Protein AF-A0A645G8Y7-F1 (afdb_monomer_lite)

InterPro domains:
  IPR004881 Ribosome biogenesis GTPase RsgA [PTHR32120] (3-166)
  IPR004881 Ribosome biogenesis GTPase RsgA [TIGR00157] (3-147)
  IPR004881 Ribosome biogenesis GTPase RsgA [cd01854] (2-149)
  IPR010914 RsgA GTPase domain [PF03193] (2-91)
  IPR010914 RsgA GTPase domain [PS50936] (1-87)
  IPR027417 P-loop containing nucleoside triphosphate hydrolase [G3DSA:3.40.50.300] (1-91)
  IPR027417 P-loop containing nucleoside triphosphate hydrolase [SSF52540] (17-152)

Foldseek 3Di:
DDDQDADLVDLVSLVVVQVVFFAPAEEEDAAAAPPCQQVSVCSNLVHNPFDDDDADPPPSGHDWRDPDWDWDDRVNTHIYTYDGGDHDDQCLPLDLCVLCVVLVNNVQQVQAPDVPDLLPDDPRRSSVVCPVVVVHDPVSVVVSNVVVVSSVVNPQDPVNVVVVVVVVVVVVVVVVVVVVD

Structure (mmCIF, N/CA/C/O backbone):
data_AF-A0A645G8Y7-F1
#
_entry.id   AF-A0A645G8Y7-F1
#
loop_
_atom_site.group_PDB
_atom_site.id
_atom_site.type_symbol
_atom_site.label_atom_id
_atom_site.label_alt_id
_atom_site.label_comp_id
_atom_site.label_asym_id
_atom_site.label_entity_id
_atom_site.label_seq_id
_atom_site.pdbx_PDB_ins_code
_atom_site.Cartn_x
_atom_site.Cartn_y
_atom_site.Cartn_z
_atom_site.occupancy
_atom_site.B_iso_or_equiv
_atom_site.auth_seq_id
_atom_site.auth_comp_id
_atom_site.auth_asym_id
_atom_site.auth_atom_id
_atom_site.pdbx_PDB_model_num
ATOM 1 N N . MET A 1 1 ? -1.096 -11.767 -3.715 1.00 70.12 1 MET A N 1
ATOM 2 C CA . MET A 1 1 ? -0.523 -10.616 -4.451 1.00 70.12 1 MET A CA 1
ATOM 3 C C . MET A 1 1 ? 0.970 -10.855 -4.669 1.00 70.12 1 MET A C 1
ATOM 5 O O . MET A 1 1 ? 1.616 -11.266 -3.709 1.00 70.12 1 MET A O 1
ATOM 9 N N . PRO A 1 2 ? 1.523 -10.683 -5.884 1.00 80.94 2 PRO A N 1
ATOM 10 C CA . PRO A 1 2 ? 2.959 -10.849 -6.116 1.00 80.94 2 PRO A CA 1
ATOM 11 C C . PRO A 1 2 ? 3.757 -9.736 -5.421 1.00 80.94 2 PRO A C 1
ATOM 13 O O . PRO A 1 2 ? 3.370 -8.572 -5.473 1.00 80.94 2 PRO A O 1
ATOM 16 N N . ILE A 1 3 ? 4.874 -10.093 -4.782 1.00 87.50 3 ILE A N 1
ATOM 17 C CA . ILE A 1 3 ? 5.804 -9.144 -4.153 1.00 87.50 3 ILE A CA 1
ATOM 18 C C . ILE A 1 3 ? 7.121 -9.188 -4.926 1.00 87.50 3 ILE A C 1
ATOM 20 O O . ILE A 1 3 ? 7.760 -10.238 -5.005 1.00 87.50 3 ILE A O 1
ATOM 24 N N . ILE A 1 4 ? 7.537 -8.045 -5.473 1.00 88.06 4 ILE A N 1
ATOM 25 C CA . ILE A 1 4 ? 8.759 -7.919 -6.274 1.00 88.06 4 ILE A CA 1
ATOM 26 C C . ILE A 1 4 ? 9.728 -6.997 -5.541 1.00 88.06 4 ILE A C 1
ATOM 28 O O . ILE A 1 4 ? 9.436 -5.826 -5.308 1.00 88.06 4 ILE A O 1
ATOM 32 N N . LYS A 1 5 ? 10.902 -7.522 -5.187 1.00 91.44 5 LYS A N 1
ATOM 33 C CA . LYS A 1 5 ? 12.017 -6.706 -4.695 1.00 91.44 5 LYS A CA 1
ATOM 34 C C . LYS A 1 5 ? 12.738 -6.106 -5.899 1.00 91.44 5 LYS A C 1
ATOM 36 O O . LYS A 1 5 ? 13.147 -6.852 -6.786 1.00 91.44 5 LYS A O 1
ATOM 41 N N . THR A 1 6 ? 12.879 -4.784 -5.926 1.00 92.19 6 THR A N 1
ATOM 42 C CA . THR A 1 6 ? 13.465 -4.050 -7.054 1.00 92.19 6 THR A CA 1
ATOM 43 C C . THR A 1 6 ? 14.429 -2.965 -6.584 1.00 92.19 6 THR A C 1
ATOM 45 O O . THR A 1 6 ? 14.309 -2.464 -5.465 1.00 92.19 6 THR A O 1
ATOM 48 N N . SER A 1 7 ? 15.393 -2.620 -7.435 1.00 91.94 7 SER A N 1
ATOM 49 C CA . SER A 1 7 ? 16.338 -1.523 -7.241 1.00 91.94 7 SER A CA 1
ATOM 50 C C . SER A 1 7 ? 16.656 -0.888 -8.590 1.00 91.94 7 SER A C 1
ATOM 52 O O . SER A 1 7 ? 17.000 -1.592 -9.536 1.00 91.94 7 SER A O 1
ATOM 54 N N . ILE A 1 8 ? 16.636 0.446 -8.668 1.00 91.19 8 ILE A N 1
ATOM 55 C CA . ILE A 1 8 ? 17.050 1.177 -9.881 1.00 91.19 8 ILE A CA 1
ATOM 56 C C . ILE A 1 8 ? 18.528 0.956 -10.241 1.00 91.19 8 ILE A C 1
ATOM 58 O O . ILE A 1 8 ? 18.940 1.259 -11.354 1.00 91.19 8 ILE A O 1
ATOM 62 N N . TYR A 1 9 ? 19.320 0.415 -9.310 1.00 91.00 9 TYR A N 1
ATOM 63 C CA . TYR A 1 9 ? 20.729 0.076 -9.513 1.00 91.00 9 TYR A CA 1
ATOM 64 C C . TYR A 1 9 ? 20.946 -1.373 -9.985 1.00 91.00 9 TYR A C 1
ATOM 66 O O . TYR A 1 9 ? 22.077 -1.749 -10.277 1.00 91.00 9 TYR A O 1
ATOM 74 N N . ASP A 1 10 ? 19.891 -2.195 -10.048 1.00 92.38 10 ASP A N 1
ATOM 75 C CA . ASP A 1 10 ? 19.946 -3.576 -10.538 1.00 92.38 10 ASP A CA 1
ATOM 76 C C . ASP A 1 10 ? 19.053 -3.734 -11.775 1.00 92.38 10 ASP A C 1
ATOM 78 O O . ASP A 1 10 ? 17.836 -3.917 -11.666 1.00 92.38 10 ASP A O 1
ATOM 82 N N . SER A 1 11 ? 19.671 -3.710 -12.959 1.00 89.44 11 SER A N 1
ATOM 83 C CA . SER A 1 11 ? 18.981 -3.813 -14.251 1.00 89.44 11 SER A CA 1
ATOM 84 C C . SER A 1 11 ? 18.135 -5.080 -14.382 1.00 89.44 11 SER A C 1
ATOM 86 O O . SER A 1 11 ? 17.031 -5.023 -14.920 1.00 89.44 11 SER A O 1
ATOM 88 N N . ARG A 1 12 ? 18.576 -6.208 -13.809 1.00 92.12 12 ARG A N 1
ATOM 89 C CA . ARG A 1 12 ? 17.817 -7.469 -13.850 1.00 92.12 12 ARG A CA 1
ATOM 90 C C . ARG A 1 12 ? 16.516 -7.367 -13.064 1.00 92.12 12 ARG A C 1
ATOM 92 O O . ARG A 1 12 ? 15.526 -8.011 -13.409 1.00 92.12 12 ARG A O 1
ATOM 99 N N . SER A 1 13 ? 16.507 -6.588 -11.983 1.00 93.25 13 SER A N 1
ATOM 100 C CA . SER A 1 13 ? 15.294 -6.350 -11.198 1.00 93.25 13 SER A CA 1
ATOM 101 C C . SER A 1 13 ? 14.297 -5.449 -11.934 1.00 93.25 13 SER A C 1
ATOM 103 O O . SER A 1 13 ? 13.089 -5.677 -11.851 1.00 93.25 13 SER A O 1
ATOM 105 N N . ILE A 1 14 ? 14.798 -4.493 -12.723 1.00 91.81 14 ILE A N 1
ATOM 106 C CA . ILE A 1 14 ? 13.983 -3.614 -13.569 1.00 91.81 14 ILE A CA 1
ATOM 107 C C . ILE A 1 14 ? 13.385 -4.382 -14.746 1.00 91.81 14 ILE A C 1
ATOM 109 O O . ILE A 1 14 ? 12.194 -4.243 -15.006 1.00 91.81 14 ILE A O 1
ATOM 113 N N . GLU A 1 15 ? 14.148 -5.258 -15.400 1.00 89.56 15 GLU A N 1
ATOM 114 C CA . GLU A 1 15 ? 13.626 -6.140 -16.454 1.00 89.56 15 GLU A CA 1
ATOM 115 C C . GLU A 1 15 ? 12.502 -7.045 -15.936 1.00 89.56 15 GLU A C 1
ATOM 117 O O . GLU A 1 15 ? 11.452 -7.166 -16.570 1.00 89.56 15 GLU A O 1
ATOM 122 N N . LYS A 1 16 ? 12.678 -7.627 -14.740 1.00 90.38 16 LYS A N 1
ATOM 123 C CA . LYS A 1 16 ? 11.621 -8.406 -14.080 1.00 90.38 16 LYS A CA 1
ATOM 124 C C . LYS A 1 16 ? 10.372 -7.572 -13.836 1.00 90.38 16 LYS A C 1
ATOM 126 O O . LYS A 1 16 ? 9.277 -8.059 -14.082 1.00 90.38 16 LYS A O 1
ATOM 131 N N . LEU A 1 17 ? 10.523 -6.333 -13.366 1.00 89.62 17 LEU A N 1
ATOM 132 C CA . LEU A 1 17 ? 9.392 -5.430 -13.166 1.00 89.62 17 LEU A CA 1
ATOM 133 C C . LEU A 1 17 ? 8.717 -5.065 -14.499 1.00 89.62 17 LEU A C 1
ATOM 135 O O . LEU A 1 17 ? 7.492 -5.070 -14.574 1.00 89.62 17 LEU A O 1
ATOM 139 N N . LYS A 1 18 ? 9.495 -4.817 -15.560 1.00 87.75 18 LYS A N 1
ATOM 140 C CA . LYS A 1 18 ? 8.991 -4.498 -16.904 1.00 87.75 18 LYS A CA 1
ATOM 141 C C . LYS A 1 18 ? 8.151 -5.635 -17.491 1.00 87.75 18 LYS A C 1
ATOM 143 O O . LYS A 1 18 ? 7.145 -5.367 -18.132 1.00 87.75 18 LYS A O 1
ATOM 148 N N . ALA A 1 19 ? 8.479 -6.894 -17.194 1.00 88.31 19 ALA A N 1
ATOM 149 C CA . ALA A 1 19 ? 7.681 -8.051 -17.617 1.00 88.31 19 ALA A CA 1
ATOM 150 C C . ALA A 1 19 ? 6.245 -8.078 -17.042 1.00 88.31 19 ALA A C 1
ATOM 152 O O . ALA A 1 19 ? 5.390 -8.805 -17.554 1.00 88.31 19 ALA A O 1
ATOM 153 N N . HIS A 1 20 ? 5.970 -7.295 -15.991 1.00 87.38 20 HIS A N 1
ATOM 154 C CA . HIS A 1 20 ? 4.628 -7.110 -15.429 1.00 87.38 20 HIS A CA 1
ATOM 155 C C . HIS A 1 20 ? 3.855 -5.934 -16.038 1.00 87.38 20 HIS A C 1
ATOM 157 O O . HIS A 1 20 ? 2.695 -5.758 -15.689 1.00 87.38 20 HIS A O 1
ATOM 163 N N . ALA A 1 21 ? 4.480 -5.136 -16.905 1.00 86.69 21 ALA A N 1
ATOM 164 C CA . ALA A 1 21 ? 3.864 -4.010 -17.594 1.00 86.69 21 ALA A CA 1
ATOM 165 C C . ALA A 1 21 ? 3.723 -4.367 -19.082 1.00 86.69 21 ALA A C 1
ATOM 167 O O . ALA A 1 21 ? 4.580 -4.033 -19.904 1.00 86.69 21 ALA A O 1
ATOM 168 N N . LYS A 1 22 ? 2.681 -5.133 -19.419 1.00 85.44 22 LYS A N 1
ATOM 169 C CA . LYS A 1 22 ? 2.510 -5.683 -20.770 1.00 85.44 22 LYS A CA 1
ATOM 170 C C . LYS A 1 22 ? 1.887 -4.669 -21.724 1.00 85.44 22 LYS A C 1
ATOM 172 O O . LYS A 1 22 ? 1.284 -3.680 -21.316 1.00 85.44 22 LYS A O 1
ATOM 177 N N . GLU A 1 23 ? 2.028 -4.944 -23.014 1.00 85.62 23 GLU A N 1
ATOM 178 C CA . GLU A 1 23 ? 1.389 -4.164 -24.070 1.00 85.62 23 GLU A CA 1
ATOM 179 C C . GLU A 1 23 ? -0.127 -4.042 -23.838 1.00 85.62 23 GLU A C 1
ATOM 181 O O . GLU A 1 23 ? -0.804 -5.018 -23.510 1.00 85.62 23 GLU A O 1
ATOM 186 N N . GLY A 1 24 ? -0.647 -2.820 -23.975 1.00 84.31 24 GLY A N 1
ATOM 187 C CA . GLY A 1 24 ? -2.063 -2.508 -23.760 1.00 84.31 24 GLY A CA 1
ATOM 188 C C . GLY A 1 24 ? -2.487 -2.352 -22.293 1.00 84.31 24 GLY A C 1
ATOM 189 O O . GLY A 1 24 ? -3.636 -1.989 -22.037 1.00 84.31 24 GLY A O 1
ATOM 190 N N . GLU A 1 25 ? -1.596 -2.573 -21.322 1.00 89.81 25 GLU A N 1
ATOM 191 C CA . GLU A 1 25 ? -1.891 -2.353 -19.903 1.00 89.81 25 GLU A CA 1
ATOM 192 C C . GLU A 1 25 ? -1.593 -0.908 -19.476 1.00 89.81 25 GLU A C 1
ATOM 194 O O . GLU A 1 25 ? -0.672 -0.255 -19.966 1.00 89.81 25 GLU A O 1
ATOM 199 N N . THR A 1 26 ? -2.372 -0.403 -18.514 1.00 88.06 26 THR A N 1
ATOM 200 C CA . THR A 1 26 ? -2.075 0.854 -17.813 1.00 88.06 26 THR A CA 1
ATOM 201 C C . THR A 1 26 ? -1.608 0.541 -16.398 1.00 88.06 26 THR A C 1
ATOM 203 O O . THR A 1 26 ? -2.357 -0.035 -15.610 1.00 88.06 26 THR A O 1
ATOM 206 N N . VAL A 1 27 ? -0.387 0.951 -16.057 1.00 89.31 27 VAL A N 1
ATOM 207 C CA . VAL A 1 27 ? 0.233 0.725 -14.748 1.00 89.31 27 VAL A CA 1
ATOM 208 C C . VAL A 1 27 ? 0.360 2.048 -14.003 1.00 89.31 27 VAL A C 1
ATOM 210 O O . VAL A 1 27 ? 0.965 3.002 -14.490 1.00 89.31 27 VAL A O 1
ATOM 213 N N . VAL A 1 28 ? -0.185 2.105 -12.788 1.00 88.31 28 VAL A N 1
ATOM 214 C CA . VAL A 1 28 ? -0.150 3.301 -11.937 1.00 88.31 28 VAL A CA 1
ATOM 215 C C . VAL A 1 28 ? 0.776 3.066 -10.751 1.00 88.31 28 VAL A C 1
ATOM 217 O O . VAL A 1 28 ? 0.576 2.127 -9.980 1.00 88.31 28 VAL A O 1
ATOM 220 N N . PHE A 1 29 ? 1.759 3.948 -10.560 1.00 84.81 29 PHE A N 1
ATOM 221 C CA . PHE A 1 29 ? 2.613 3.909 -9.374 1.00 84.81 29 PHE A CA 1
ATOM 222 C C . PHE A 1 29 ? 1.972 4.670 -8.221 1.00 84.81 29 PHE A C 1
ATOM 224 O O . PHE A 1 29 ? 1.670 5.860 -8.327 1.00 84.81 29 PHE A O 1
ATOM 231 N N . ILE A 1 30 ? 1.815 3.985 -7.089 1.00 84.12 30 ILE A N 1
ATOM 232 C CA . ILE A 1 30 ? 1.187 4.507 -5.876 1.00 84.12 30 ILE A CA 1
ATOM 233 C C . ILE A 1 30 ? 2.131 4.293 -4.690 1.00 84.12 30 ILE A C 1
ATOM 235 O O . ILE A 1 30 ? 2.789 3.263 -4.577 1.00 84.12 30 ILE A O 1
ATOM 239 N N . GLY A 1 31 ? 2.222 5.288 -3.808 1.00 77.38 31 GLY A N 1
ATOM 240 C CA . GLY A 1 31 ? 3.052 5.224 -2.607 1.00 77.38 31 GLY A CA 1
ATOM 241 C C . GLY A 1 31 ? 3.446 6.604 -2.092 1.00 77.38 31 GLY A C 1
ATOM 242 O O . GLY A 1 31 ? 3.308 7.610 -2.800 1.00 77.38 31 GLY A O 1
ATOM 243 N N . SER A 1 32 ? 3.968 6.650 -0.868 1.00 71.56 32 SER A N 1
ATOM 244 C CA . SER A 1 32 ? 4.336 7.889 -0.174 1.00 71.56 32 SER A CA 1
ATOM 245 C C . SER A 1 32 ? 5.333 8.751 -0.963 1.00 71.56 32 SER A C 1
ATOM 247 O O . SER A 1 32 ? 5.995 8.309 -1.908 1.00 71.56 32 SER A O 1
ATOM 249 N N . SER A 1 33 ? 5.444 10.028 -0.598 1.00 69.50 33 SER A N 1
ATOM 250 C CA . SER A 1 33 ? 6.465 10.911 -1.177 1.00 69.50 33 SER A CA 1
ATOM 251 C C . SER A 1 33 ? 7.879 10.388 -0.886 1.00 69.50 33 SER A C 1
ATOM 253 O O . SER A 1 33 ? 8.157 9.946 0.224 1.00 69.50 33 SER A O 1
ATOM 255 N N . GLY A 1 34 ? 8.776 10.446 -1.875 1.00 70.06 34 GLY A N 1
ATOM 256 C CA . GLY A 1 34 ? 10.189 10.079 -1.707 1.00 70.06 34 GLY A CA 1
ATOM 257 C C . GLY A 1 34 ? 10.525 8.584 -1.770 1.00 70.06 34 GLY A C 1
ATOM 258 O O . GLY A 1 34 ? 11.699 8.250 -1.728 1.00 70.06 34 GLY A O 1
ATOM 259 N N . VAL A 1 35 ? 9.548 7.685 -1.943 1.00 81.12 35 VAL A N 1
ATOM 260 C CA . VAL A 1 35 ? 9.796 6.224 -2.024 1.00 81.12 35 VAL A CA 1
ATOM 261 C C . VAL A 1 35 ? 10.446 5.754 -3.337 1.00 81.12 35 VAL A C 1
ATOM 263 O O . VAL A 1 35 ? 10.716 4.571 -3.489 1.00 81.12 35 VAL A O 1
ATOM 266 N N . GLY A 1 36 ? 10.673 6.657 -4.299 1.00 80.44 36 GLY A N 1
ATOM 267 C CA . GLY A 1 36 ? 11.352 6.340 -5.564 1.00 80.44 36 GLY A CA 1
ATOM 268 C C . GLY A 1 36 ? 10.453 6.037 -6.771 1.00 80.44 36 GLY A C 1
ATOM 269 O O . GLY A 1 36 ? 10.957 5.521 -7.761 1.00 80.44 36 GLY A O 1
ATOM 270 N N . LYS A 1 37 ? 9.151 6.377 -6.741 1.00 87.19 37 LYS A N 1
ATOM 271 C CA . LYS A 1 37 ? 8.208 6.155 -7.867 1.00 87.19 37 LYS A CA 1
ATOM 272 C C . LYS A 1 37 ? 8.717 6.718 -9.201 1.00 87.19 37 LYS A C 1
ATOM 274 O O . LYS A 1 37 ? 8.915 5.960 -10.141 1.00 87.19 37 LYS A O 1
ATOM 279 N N . SER A 1 38 ? 9.012 8.019 -9.254 1.00 81.19 38 SER A N 1
ATOM 280 C CA . SER A 1 38 ? 9.482 8.680 -10.479 1.00 81.19 38 SER A CA 1
ATOM 281 C C . SER A 1 38 ? 10.844 8.140 -10.949 1.00 81.19 38 SER A C 1
ATOM 283 O O . SER A 1 38 ? 11.079 8.013 -12.145 1.00 81.19 38 SER A O 1
ATOM 285 N N . SER A 1 39 ? 11.722 7.737 -10.021 1.00 85.94 39 SER A N 1
ATOM 286 C CA . SER A 1 39 ? 12.991 7.073 -10.358 1.00 85.94 39 SER A CA 1
ATOM 287 C C . SER A 1 39 ? 12.773 5.700 -10.998 1.00 85.94 39 SER A C 1
ATOM 289 O O . SER A 1 39 ? 13.466 5.346 -11.946 1.00 85.94 39 SER A O 1
ATOM 291 N N . LEU A 1 40 ? 11.796 4.935 -10.508 1.00 89.00 40 LEU A N 1
ATOM 292 C CA . LEU A 1 40 ? 11.441 3.628 -11.056 1.00 89.00 40 LEU A CA 1
ATOM 293 C C . LEU A 1 40 ? 10.804 3.754 -12.446 1.00 89.00 40 LEU A C 1
ATOM 295 O O . LEU A 1 40 ? 11.092 2.953 -13.329 1.00 89.00 40 LEU A O 1
ATOM 299 N N . VAL A 1 41 ? 9.997 4.795 -12.655 1.00 88.06 41 VAL A N 1
ATOM 300 C CA . VAL A 1 41 ? 9.425 5.141 -13.960 1.00 88.06 41 VAL A CA 1
ATOM 301 C C . VAL A 1 41 ? 10.521 5.474 -14.978 1.00 88.06 41 VAL A C 1
ATOM 303 O O . VAL A 1 41 ? 10.521 4.896 -16.062 1.00 88.06 41 VAL A O 1
ATOM 306 N N . ASN A 1 42 ? 11.499 6.316 -14.620 1.00 87.19 42 ASN A N 1
ATOM 307 C CA . ASN A 1 42 ? 12.658 6.599 -15.480 1.00 87.19 42 ASN A CA 1
ATOM 308 C C . ASN A 1 42 ? 13.441 5.322 -15.821 1.00 87.19 42 ASN A C 1
ATOM 310 O O . ASN A 1 42 ? 13.814 5.108 -16.973 1.00 87.19 42 ASN A O 1
ATOM 314 N N . ALA A 1 43 ? 13.654 4.444 -14.836 1.00 88.88 43 ALA A N 1
ATOM 315 C CA . ALA A 1 43 ? 14.352 3.178 -15.048 1.00 88.88 43 ALA A CA 1
ATOM 316 C C . ALA A 1 43 ? 13.594 2.236 -16.003 1.00 88.88 43 ALA A C 1
ATOM 318 O O . ALA A 1 43 ? 14.219 1.583 -16.833 1.00 88.88 43 ALA A O 1
ATOM 319 N N . LEU A 1 44 ? 12.259 2.180 -15.918 1.00 88.19 44 LEU A N 1
ATOM 320 C CA . LEU A 1 44 ? 11.423 1.379 -16.822 1.00 88.19 44 LEU A CA 1
ATOM 321 C C . LEU A 1 44 ? 11.372 1.946 -18.244 1.00 88.19 44 LEU A C 1
ATOM 323 O O . LEU A 1 44 ? 11.343 1.174 -19.206 1.00 88.19 44 LEU A O 1
ATOM 327 N N . TYR A 1 45 ? 11.376 3.275 -18.364 1.00 86.56 45 TYR A N 1
ATOM 328 C CA . TYR A 1 45 ? 11.465 3.971 -19.646 1.00 86.56 45 TYR A CA 1
ATOM 329 C C . TYR A 1 45 ? 12.844 3.788 -20.298 1.00 86.56 45 TYR A C 1
ATOM 331 O O . TYR A 1 45 ? 12.942 3.646 -21.511 1.00 86.56 45 TYR A O 1
ATOM 339 N N . GLY A 1 46 ? 13.906 3.719 -19.491 1.00 82.75 46 GLY A N 1
ATOM 340 C CA . GLY A 1 46 ? 15.285 3.561 -19.958 1.00 82.75 46 GLY A CA 1
ATOM 341 C C . GLY A 1 46 ? 16.034 4.884 -20.158 1.00 82.75 46 GLY A C 1
ATOM 342 O O . GLY A 1 46 ? 17.176 4.870 -20.613 1.00 82.75 46 GLY A O 1
ATOM 343 N N . SER A 1 47 ? 15.436 6.022 -19.792 1.00 75.25 47 SER A N 1
ATOM 344 C CA . SER A 1 47 ? 16.092 7.335 -19.793 1.00 75.25 47 SER A CA 1
ATOM 345 C C . SER A 1 47 ? 15.514 8.268 -18.723 1.00 75.25 47 SER A C 1
ATOM 347 O O . SER A 1 47 ? 14.446 8.021 -18.161 1.00 75.25 47 SER A O 1
ATOM 349 N N . GLU A 1 48 ? 16.209 9.373 -18.448 1.00 72.38 48 GLU A N 1
ATOM 350 C CA . GLU A 1 48 ? 15.716 10.418 -17.544 1.00 72.38 48 GLU A CA 1
ATOM 351 C C . GLU A 1 48 ? 14.611 11.241 -18.222 1.00 72.38 48 GLU A C 1
ATOM 353 O O . GLU A 1 48 ? 14.885 12.167 -18.981 1.00 72.38 48 GLU A O 1
ATOM 358 N N . LEU A 1 49 ? 13.352 10.875 -17.967 1.00 73.38 49 LEU A N 1
ATOM 359 C CA . LEU A 1 49 ? 12.170 11.577 -18.475 1.00 73.38 49 LEU A CA 1
ATOM 360 C C . LEU A 1 49 ? 11.571 12.519 -17.416 1.00 73.38 49 LEU A C 1
ATOM 362 O O . LEU A 1 49 ? 11.211 13.659 -17.700 1.00 73.38 49 LEU A O 1
ATOM 366 N N . LEU A 1 50 ? 11.477 12.041 -16.176 1.00 68.88 50 LEU A N 1
ATOM 367 C CA . LEU A 1 50 ? 10.957 12.778 -15.030 1.00 68.88 50 LEU A CA 1
ATOM 368 C C . LEU A 1 50 ? 12.099 13.381 -14.214 1.00 68.88 50 LEU A C 1
ATOM 370 O O . LEU A 1 50 ? 13.079 12.702 -13.903 1.00 68.88 50 LEU A O 1
ATOM 374 N N . ALA A 1 51 ? 11.944 14.636 -13.789 1.00 65.44 51 ALA A N 1
ATOM 375 C CA . ALA A 1 51 ? 12.893 15.270 -12.881 1.00 65.44 51 ALA A CA 1
ATOM 376 C C . ALA A 1 51 ? 12.891 14.566 -11.512 1.00 65.44 51 ALA A C 1
ATOM 378 O O . ALA A 1 51 ? 11.870 14.522 -10.822 1.00 65.44 51 ALA A O 1
ATOM 379 N N . THR A 1 52 ? 14.050 14.062 -11.087 1.00 60.81 52 THR A N 1
ATOM 380 C CA . THR A 1 52 ? 14.254 13.451 -9.766 1.00 60.81 52 THR A CA 1
ATOM 381 C C . THR A 1 52 ? 15.319 14.220 -8.989 1.00 60.81 52 THR A C 1
ATOM 383 O O . THR A 1 52 ? 16.388 14.487 -9.525 1.00 60.81 52 THR A O 1
ATOM 386 N N . SER A 1 53 ? 15.061 14.569 -7.724 1.00 57.56 53 SER A N 1
ATOM 387 C CA . SER A 1 53 ? 16.075 15.141 -6.820 1.00 57.56 53 SER A CA 1
ATOM 388 C C . SER A 1 53 ? 16.441 14.165 -5.701 1.00 57.56 53 SER A C 1
ATOM 390 O O . SER A 1 53 ? 15.580 13.415 -5.240 1.00 57.56 53 SER A O 1
ATOM 392 N N . SER A 1 54 ? 17.685 14.213 -5.219 1.00 51.38 54 SER A N 1
ATOM 393 C CA . SER A 1 54 ? 18.122 13.476 -4.027 1.00 51.38 54 SER A CA 1
ATOM 394 C C . SER A 1 54 ? 17.309 13.863 -2.777 1.00 51.38 54 SER A C 1
ATOM 396 O O . SER A 1 54 ? 16.761 14.967 -2.675 1.00 51.38 54 SER A O 1
ATOM 398 N N . LEU A 1 55 ? 17.188 12.929 -1.826 1.00 52.44 55 LEU A N 1
ATOM 399 C CA . LEU A 1 55 ? 16.546 13.172 -0.528 1.00 52.44 55 LEU A CA 1
ATOM 400 C C . LEU A 1 55 ? 17.333 14.243 0.249 1.00 52.44 55 LEU A C 1
ATOM 402 O O . LEU A 1 55 ? 18.554 14.292 0.164 1.00 52.44 55 LEU A O 1
ATOM 406 N N . SER A 1 56 ? 16.653 15.111 1.009 1.00 42.06 56 SER A N 1
ATOM 407 C CA . SER A 1 56 ? 17.353 16.109 1.828 1.00 42.06 56 SER A CA 1
ATOM 408 C C . SER A 1 56 ? 18.016 15.446 3.043 1.00 42.06 56 SER A C 1
ATOM 410 O O . SER A 1 56 ? 17.299 14.878 3.875 1.00 42.06 56 SER A O 1
ATOM 412 N N . ASP A 1 57 ? 19.329 15.626 3.202 1.00 39.12 57 ASP A N 1
ATOM 413 C CA . ASP A 1 57 ? 20.136 15.106 4.323 1.00 39.12 57 ASP A CA 1
ATOM 414 C C . ASP A 1 57 ? 19.687 15.608 5.711 1.00 39.12 57 ASP A C 1
ATOM 416 O O . ASP A 1 57 ? 20.040 15.034 6.735 1.00 39.12 57 ASP A O 1
ATOM 420 N N . PHE A 1 58 ? 18.874 16.670 5.767 1.00 37.91 58 PHE A N 1
ATOM 421 C CA . PHE A 1 58 ? 18.503 17.343 7.016 1.00 37.91 58 PHE A CA 1
ATOM 422 C C . PHE A 1 58 ? 17.203 16.835 7.670 1.00 37.91 58 PHE A C 1
ATOM 424 O O . PHE A 1 58 ? 16.949 17.136 8.831 1.00 37.91 58 PHE A O 1
ATOM 431 N N . SER A 1 59 ? 16.340 16.100 6.953 1.00 43.28 59 SER A N 1
ATOM 432 C CA . SER A 1 59 ? 15.008 15.737 7.486 1.00 43.28 59 SER A CA 1
ATOM 433 C C . SER A 1 59 ? 14.538 14.308 7.218 1.00 43.28 59 SER A C 1
ATOM 435 O O . SER A 1 59 ? 13.502 13.914 7.753 1.00 43.28 59 SER A O 1
ATOM 437 N N . GLY A 1 60 ? 15.229 13.542 6.362 1.00 36.56 60 GLY A N 1
ATOM 438 C CA . GLY A 1 60 ? 14.773 12.213 5.931 1.00 36.56 60 GLY A CA 1
ATOM 439 C C . GLY A 1 60 ? 13.435 12.212 5.170 1.00 36.56 60 GLY A C 1
ATOM 440 O O . GLY A 1 60 ? 12.927 11.149 4.823 1.00 36.56 60 GLY A O 1
ATOM 441 N N . LYS A 1 61 ? 12.844 13.385 4.894 1.00 38.41 61 LYS A N 1
ATOM 442 C CA . LYS A 1 61 ? 11.591 13.533 4.146 1.00 38.41 61 LYS A CA 1
ATOM 443 C C . LYS A 1 61 ? 11.900 13.893 2.695 1.00 38.41 61 LYS A C 1
ATOM 445 O O . LYS A 1 61 ? 12.665 14.815 2.417 1.00 38.41 61 LYS A O 1
ATOM 450 N N . GLY A 1 62 ? 11.297 13.161 1.758 1.00 44.16 62 GLY A N 1
ATOM 451 C CA . GLY A 1 62 ? 11.469 13.401 0.326 1.00 44.16 62 GLY A CA 1
ATOM 452 C C . GLY A 1 62 ? 10.972 14.785 -0.087 1.00 44.16 62 GLY A C 1
ATOM 453 O O . GLY A 1 62 ? 9.810 15.130 0.141 1.00 44.16 62 GLY A O 1
ATOM 454 N N . ARG A 1 63 ? 11.850 15.579 -0.711 1.00 43.44 63 ARG A N 1
ATOM 455 C CA . ARG A 1 63 ? 11.491 16.860 -1.326 1.00 43.44 63 ARG A CA 1
ATOM 456 C C . ARG A 1 63 ? 10.730 16.571 -2.619 1.00 43.44 63 ARG A C 1
ATOM 458 O O . ARG A 1 63 ? 11.191 15.811 -3.462 1.00 43.44 63 ARG A O 1
ATOM 465 N N . HIS A 1 64 ? 9.535 17.137 -2.740 1.00 50.81 64 HIS A N 1
ATOM 466 C CA . HIS A 1 64 ? 8.659 16.926 -3.888 1.00 50.81 64 HIS A CA 1
ATOM 467 C C . HIS A 1 64 ? 9.298 17.472 -5.171 1.0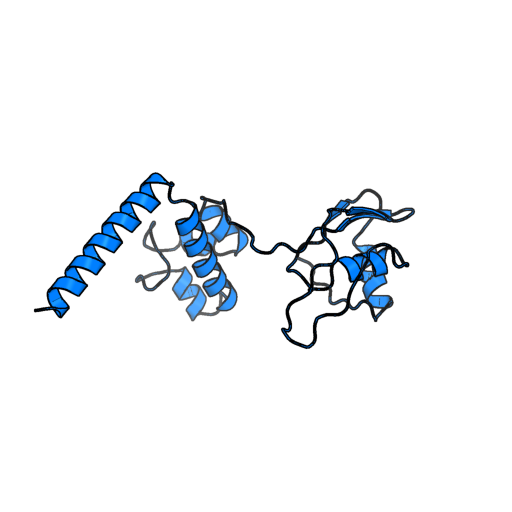0 50.81 64 HIS A C 1
ATOM 469 O O . HIS A 1 64 ? 9.441 18.686 -5.299 1.00 50.81 64 HIS A O 1
ATOM 475 N N . THR A 1 65 ? 9.632 16.598 -6.121 1.00 49.16 65 THR A N 1
ATOM 476 C CA . THR A 1 65 ? 9.975 17.004 -7.497 1.00 49.16 65 THR A CA 1
ATOM 477 C C . THR A 1 65 ? 8.800 16.765 -8.456 1.00 49.16 65 THR A C 1
ATOM 479 O O . THR A 1 65 ? 8.489 17.639 -9.259 1.00 49.16 65 THR A O 1
ATOM 482 N N . SER A 1 66 ? 8.064 15.652 -8.314 1.00 51.41 66 SER A N 1
ATOM 483 C CA . SER A 1 66 ? 6.872 15.353 -9.130 1.00 51.41 66 SER A CA 1
ATOM 484 C C . SER A 1 66 ? 5.618 16.036 -8.551 1.00 51.41 66 SER A C 1
ATOM 486 O O . SER A 1 66 ? 5.071 15.620 -7.526 1.00 51.41 66 SER A O 1
ATOM 488 N N . THR A 1 67 ? 5.209 17.151 -9.167 1.00 52.31 67 THR A N 1
ATOM 489 C CA . THR A 1 67 ? 4.014 17.954 -8.811 1.00 52.31 67 THR A CA 1
ATOM 490 C C . THR A 1 67 ? 2.838 17.733 -9.765 1.00 52.31 67 THR A C 1
ATOM 492 O O . THR A 1 67 ? 1.752 18.266 -9.536 1.00 52.31 67 THR A O 1
ATOM 495 N N . ARG A 1 68 ? 3.035 16.944 -10.827 1.00 58.47 68 ARG A N 1
ATOM 496 C CA . ARG A 1 68 ? 2.066 16.698 -11.900 1.00 58.47 68 ARG A CA 1
ATOM 497 C C . ARG A 1 68 ? 1.833 15.199 -12.063 1.00 58.47 68 ARG A C 1
ATOM 499 O O . ARG A 1 68 ? 2.687 14.398 -11.703 1.00 58.47 68 ARG A O 1
ATOM 506 N N . ARG A 1 69 ? 0.642 14.834 -12.544 1.00 66.44 69 ARG A N 1
ATOM 507 C CA . ARG A 1 69 ? 0.349 13.468 -12.994 1.00 66.44 69 ARG A CA 1
ATOM 508 C C . ARG A 1 69 ? 0.844 13.373 -14.428 1.00 66.44 69 ARG A C 1
ATOM 510 O O . ARG A 1 69 ? 0.357 14.130 -15.263 1.00 66.44 69 ARG A O 1
ATOM 517 N N . GLU A 1 70 ? 1.792 12.486 -14.681 1.00 73.25 70 GLU A N 1
ATOM 518 C CA . GLU A 1 70 ? 2.395 12.309 -16.002 1.00 73.25 70 GLU A CA 1
ATOM 519 C C . GLU A 1 70 ? 2.028 10.923 -16.533 1.00 73.25 70 GLU A C 1
ATOM 521 O O . GLU A 1 70 ? 2.089 9.935 -15.797 1.00 73.25 70 GLU A O 1
ATOM 526 N N . MET A 1 71 ? 1.619 10.867 -17.800 1.00 82.44 71 MET A N 1
ATOM 527 C CA . MET A 1 71 ? 1.327 9.631 -18.524 1.00 82.44 71 MET A CA 1
ATOM 528 C C . MET A 1 71 ? 2.442 9.394 -19.537 1.00 82.44 71 MET A C 1
ATOM 530 O O . MET A 1 71 ? 2.726 10.259 -20.362 1.00 82.44 71 MET A O 1
ATOM 534 N N . ILE A 1 72 ? 3.067 8.226 -19.465 1.00 83.44 72 ILE A N 1
ATOM 535 C CA . ILE A 1 72 ? 4.265 7.887 -20.225 1.00 83.44 72 ILE A CA 1
ATOM 536 C C . ILE A 1 72 ? 3.979 6.623 -21.016 1.00 83.44 72 ILE A C 1
ATOM 538 O O . ILE A 1 72 ? 3.604 5.598 -20.451 1.00 83.44 72 ILE A O 1
ATOM 542 N N . LEU A 1 73 ? 4.164 6.704 -22.326 1.00 84.31 73 LEU A N 1
ATOM 543 C CA . LEU A 1 73 ? 4.060 5.560 -23.218 1.00 84.31 73 LEU A CA 1
ATOM 544 C C . LEU A 1 73 ? 5.420 4.862 -23.249 1.00 84.31 73 LEU A C 1
ATOM 546 O O . LEU A 1 73 ? 6.412 5.476 -23.644 1.00 84.31 73 LEU A O 1
ATOM 550 N N . LEU A 1 74 ? 5.478 3.605 -22.812 1.00 81.62 74 LEU A N 1
ATOM 551 C CA . LEU A 1 74 ? 6.629 2.757 -23.102 1.00 81.62 74 LEU A CA 1
ATOM 552 C C . LEU A 1 74 ? 6.492 2.256 -24.540 1.00 81.62 74 LEU A C 1
ATOM 554 O O . LEU A 1 74 ? 5.441 1.726 -24.902 1.00 81.62 74 LEU A O 1
ATOM 558 N N . GLU A 1 75 ? 7.542 2.421 -25.345 1.00 72.12 75 GLU A N 1
ATOM 559 C CA . GLU A 1 75 ? 7.578 1.886 -26.711 1.00 72.12 75 GLU A CA 1
ATOM 560 C C . GLU A 1 75 ? 7.243 0.385 -26.700 1.00 72.12 75 GLU A C 1
ATOM 562 O O . GLU A 1 75 ? 7.805 -0.375 -25.904 1.00 72.12 75 GLU A O 1
ATOM 567 N N . ASP A 1 76 ? 6.279 -0.005 -27.541 1.00 68.62 76 ASP A N 1
ATOM 568 C CA . ASP A 1 76 ? 5.777 -1.377 -27.711 1.00 68.62 76 ASP A CA 1
ATOM 569 C C . ASP A 1 76 ? 5.386 -2.090 -26.395 1.00 68.62 76 ASP A C 1
ATOM 571 O O . ASP A 1 76 ? 5.565 -3.299 -26.232 1.00 68.62 76 ASP A O 1
ATOM 575 N N . SER A 1 77 ? 4.896 -1.339 -25.399 1.00 76.69 77 SER A N 1
ATOM 576 C CA . SER A 1 77 ? 4.634 -1.861 -24.051 1.00 76.69 77 SER A CA 1
ATOM 577 C C . SER A 1 77 ? 3.470 -1.118 -23.362 1.00 76.69 77 SER A C 1
ATOM 579 O O . SER A 1 77 ? 2.459 -0.802 -23.990 1.00 76.69 77 SER A O 1
ATOM 581 N N . ALA A 1 78 ? 3.538 -0.943 -22.044 1.00 86.00 78 ALA A N 1
ATOM 582 C CA . ALA A 1 78 ? 2.473 -0.395 -21.216 1.00 86.00 78 ALA A CA 1
ATOM 583 C C . ALA A 1 78 ? 2.456 1.139 -21.185 1.00 86.00 78 ALA A C 1
ATOM 585 O O . ALA A 1 78 ? 3.444 1.823 -21.464 1.00 86.00 78 ALA A O 1
ATOM 586 N N . VAL A 1 79 ? 1.336 1.677 -20.711 1.00 87.75 79 VAL A N 1
ATOM 587 C CA . VAL A 1 79 ? 1.227 3.069 -20.273 1.00 87.75 79 VAL A CA 1
ATOM 588 C C . VAL A 1 79 ? 1.588 3.150 -18.792 1.00 87.75 79 VAL A C 1
ATOM 590 O O . VAL A 1 79 ? 0.944 2.506 -17.964 1.00 87.75 79 VAL A O 1
ATOM 593 N N . LEU A 1 80 ? 2.583 3.959 -18.430 1.00 87.19 80 LEU A N 1
ATOM 594 C CA . LEU A 1 80 ? 2.924 4.251 -17.038 1.00 87.19 80 LEU A CA 1
ATOM 595 C C . LEU A 1 80 ? 2.301 5.574 -16.601 1.00 87.19 80 LEU A C 1
ATOM 597 O O . LEU A 1 80 ? 2.383 6.573 -17.310 1.00 87.19 80 LEU A O 1
ATOM 601 N N . ILE A 1 81 ? 1.730 5.602 -15.401 1.00 83.94 81 ILE A N 1
ATOM 602 C CA . ILE A 1 81 ? 1.235 6.827 -14.774 1.00 83.94 81 ILE A CA 1
ATOM 603 C C . ILE A 1 81 ? 2.034 7.080 -13.493 1.00 83.94 81 ILE A C 1
ATOM 605 O O . ILE A 1 81 ? 1.906 6.328 -12.519 1.00 83.94 81 ILE A O 1
ATOM 609 N N . ASP A 1 82 ? 2.837 8.151 -13.483 1.00 80.94 82 ASP A N 1
ATOM 610 C CA . ASP A 1 82 ? 3.438 8.669 -12.249 1.00 80.94 82 ASP A CA 1
ATOM 611 C C . ASP A 1 82 ? 2.424 9.570 -11.546 1.00 80.94 82 ASP A C 1
ATOM 613 O O . ASP A 1 82 ? 1.836 10.481 -12.139 1.00 80.94 82 ASP A O 1
ATOM 617 N N . THR A 1 83 ? 2.208 9.309 -10.261 1.00 68.88 83 THR A N 1
ATOM 618 C CA . THR A 1 83 ? 1.342 10.135 -9.424 1.00 68.88 83 THR A CA 1
ATOM 619 C C . THR A 1 83 ? 2.192 10.891 -8.406 1.00 68.88 83 THR A C 1
ATOM 621 O O . THR A 1 83 ? 3.110 10.305 -7.813 1.00 68.88 83 THR A O 1
ATOM 624 N N . PRO A 1 84 ? 1.897 12.182 -8.140 1.00 65.56 84 PRO A N 1
ATOM 625 C CA . PRO A 1 84 ? 2.478 12.872 -6.999 1.00 65.56 84 PRO A CA 1
ATOM 626 C C . PRO A 1 84 ? 2.294 12.009 -5.754 1.00 65.56 84 PRO A C 1
ATOM 628 O O . PRO A 1 84 ? 1.224 11.434 -5.551 1.00 65.56 84 PRO A O 1
ATOM 631 N N . GLY A 1 85 ? 3.340 11.895 -4.932 1.00 59.06 85 GLY A N 1
ATOM 632 C CA . GLY A 1 85 ? 3.267 11.084 -3.720 1.00 59.06 85 GLY A CA 1
ATOM 633 C C . GLY A 1 85 ? 2.043 11.458 -2.893 1.00 59.06 85 GLY A C 1
ATOM 634 O O . GLY A 1 85 ? 1.923 12.600 -2.448 1.00 59.06 85 GLY A O 1
ATOM 635 N N . VAL A 1 86 ? 1.149 10.491 -2.708 1.00 56.84 86 VAL A N 1
ATOM 636 C CA . VAL A 1 86 ? -0.014 10.619 -1.832 1.00 56.84 86 VAL A CA 1
ATOM 637 C C . VAL A 1 86 ? 0.492 10.934 -0.425 1.00 56.84 86 VAL A C 1
ATOM 639 O O . VAL A 1 86 ? 1.377 10.248 0.095 1.00 56.84 86 VAL A O 1
ATOM 642 N N . ARG A 1 87 ? 0.021 12.048 0.149 1.00 51.12 87 ARG A N 1
ATOM 643 C CA . ARG A 1 87 ? 0.399 12.453 1.511 1.00 51.12 87 ARG A CA 1
ATOM 644 C C . ARG A 1 87 ? -0.407 11.674 2.540 1.00 51.12 87 ARG A C 1
ATOM 646 O O . ARG A 1 87 ? 0.190 11.173 3.482 1.00 51.12 87 ARG A O 1
ATOM 653 N N . GLU A 1 88 ? -1.705 11.514 2.304 1.00 50.94 88 GLU A N 1
ATOM 654 C CA . GLU A 1 88 ? -2.625 10.728 3.125 1.00 50.94 88 GLU A CA 1
ATOM 655 C C . GLU A 1 88 ? -3.710 10.152 2.205 1.00 50.94 88 GLU A C 1
ATOM 657 O O . GLU A 1 88 ? -4.177 10.837 1.291 1.00 50.94 88 GLU A O 1
ATOM 662 N N . PHE A 1 89 ? -4.065 8.881 2.396 1.00 56.62 89 PHE A N 1
ATOM 663 C CA . PHE A 1 89 ? -5.309 8.341 1.861 1.00 56.62 89 PHE A CA 1
ATOM 664 C C . PHE A 1 89 ? -6.389 8.651 2.887 1.00 56.62 89 PHE A C 1
ATOM 666 O O . PHE A 1 89 ? -6.331 8.139 4.001 1.00 56.62 89 PHE A O 1
ATOM 673 N N . GLU A 1 90 ? -7.357 9.490 2.536 1.00 52.28 90 GLU A N 1
ATOM 674 C CA . GLU A 1 90 ? -8.574 9.581 3.335 1.00 52.28 90 GLU A CA 1
ATOM 675 C C . GLU A 1 90 ? -9.414 8.336 3.055 1.00 52.28 90 GLU A C 1
ATOM 677 O O . GLU A 1 90 ? -9.773 8.048 1.910 1.00 52.28 90 GLU A O 1
ATOM 682 N N . ILE A 1 91 ? -9.710 7.575 4.105 1.00 56.91 91 ILE A N 1
ATOM 683 C CA . ILE A 1 91 ? -10.659 6.470 4.026 1.00 56.91 91 ILE A CA 1
ATOM 684 C C . ILE A 1 91 ? -12.047 7.103 4.026 1.00 56.91 91 ILE A C 1
ATOM 686 O O . ILE A 1 91 ? -12.615 7.388 5.075 1.00 56.91 91 ILE A O 1
ATOM 690 N N . THR A 1 92 ? -12.591 7.344 2.837 1.00 54.38 92 THR A N 1
ATOM 691 C CA . THR A 1 92 ? -13.994 7.758 2.656 1.00 54.38 92 THR A CA 1
ATOM 692 C C . THR A 1 92 ? -14.960 6.576 2.725 1.00 54.38 92 THR A C 1
ATOM 694 O O . THR A 1 92 ? -16.165 6.734 2.539 1.00 54.38 92 THR A O 1
ATOM 697 N N . VAL A 1 93 ? -14.431 5.378 2.976 1.00 56.59 93 VAL A N 1
ATOM 698 C CA . VAL A 1 93 ? -15.206 4.159 3.142 1.00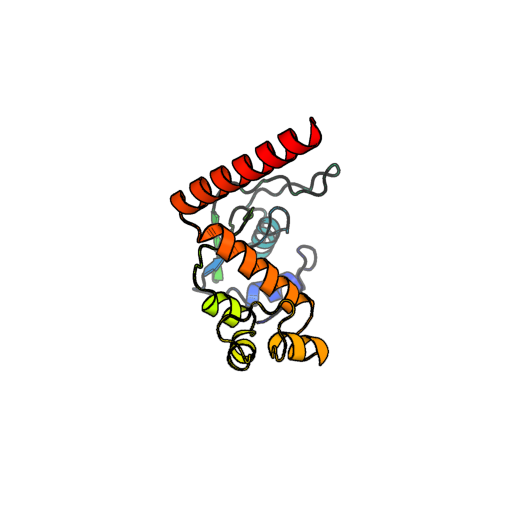 56.59 93 VAL A CA 1
ATOM 699 C C . VAL A 1 93 ? -15.888 4.218 4.508 1.00 56.59 93 VAL A C 1
ATOM 701 O O . VAL A 1 93 ? -15.256 3.997 5.539 1.00 56.59 93 VAL A O 1
ATOM 704 N N . ASP A 1 94 ? -17.183 4.523 4.502 1.00 56.75 94 ASP A N 1
ATOM 705 C CA . ASP A 1 94 ? -18.077 4.400 5.668 1.00 56.75 94 ASP A CA 1
ATOM 706 C C . ASP A 1 94 ? -18.417 2.922 5.977 1.00 56.75 94 ASP A C 1
ATOM 708 O O . ASP A 1 94 ? -19.064 2.583 6.964 1.00 56.75 94 ASP A O 1
ATOM 712 N N . ASP A 1 95 ? -17.963 2.013 5.113 1.00 65.69 95 ASP A N 1
ATOM 713 C CA . ASP A 1 95 ? -18.254 0.591 5.181 1.00 65.69 95 ASP A CA 1
ATOM 714 C C . ASP A 1 95 ? -17.143 -0.200 5.894 1.00 65.69 95 ASP A C 1
ATOM 716 O O . ASP A 1 95 ? -16.092 -0.528 5.330 1.00 65.69 95 ASP A O 1
ATOM 720 N N . ASN A 1 96 ? -17.394 -0.529 7.161 1.00 66.00 96 ASN A N 1
ATOM 721 C CA . ASN A 1 96 ? -16.512 -1.388 7.949 1.00 66.00 96 ASN A CA 1
ATOM 722 C C . ASN A 1 96 ? -16.392 -2.810 7.365 1.00 66.00 96 ASN A C 1
ATOM 724 O O . ASN A 1 96 ? -15.354 -3.439 7.572 1.00 66.00 96 ASN A O 1
ATOM 728 N N . GLU A 1 97 ? -17.385 -3.304 6.609 1.00 65.56 97 GLU A N 1
ATOM 729 C CA . GLU A 1 97 ? -17.308 -4.624 5.960 1.00 65.56 97 GLU A CA 1
ATOM 730 C C . GLU A 1 97 ? -16.263 -4.635 4.839 1.00 65.56 97 GLU A C 1
ATOM 732 O O . GLU A 1 97 ? -15.565 -5.631 4.629 1.00 65.56 97 GLU A O 1
ATOM 737 N N . LEU A 1 98 ? -16.089 -3.510 4.141 1.00 68.38 98 LEU A N 1
ATOM 738 C CA . LEU A 1 98 ? -15.062 -3.387 3.111 1.00 68.38 98 LEU A CA 1
ATOM 739 C C . LEU A 1 98 ? -13.656 -3.382 3.731 1.00 68.38 98 LEU A C 1
ATOM 741 O O . LEU A 1 98 ? -12.754 -4.044 3.216 1.00 68.38 98 LEU A O 1
ATOM 745 N N . LEU A 1 99 ? -13.467 -2.702 4.868 1.00 72.44 99 LEU A N 1
ATOM 746 C CA . LEU A 1 99 ? -12.197 -2.720 5.606 1.00 72.44 99 LEU A CA 1
ATOM 747 C C . LEU A 1 99 ? -11.855 -4.118 6.128 1.00 72.44 99 LEU A C 1
ATOM 749 O O . LEU A 1 99 ? -10.706 -4.555 6.013 1.00 72.44 99 LEU A O 1
ATOM 753 N N . SER A 1 100 ? -12.839 -4.836 6.673 1.00 74.12 100 SER A N 1
ATOM 754 C CA . SER A 1 100 ? -12.613 -6.186 7.179 1.00 74.12 100 SER A CA 1
ATOM 755 C C . SER A 1 100 ? -12.403 -7.205 6.061 1.00 74.12 100 SER A C 1
ATOM 757 O O . SER A 1 100 ? -11.635 -8.149 6.240 1.00 74.12 100 SER A O 1
ATOM 759 N N . SER A 1 101 ? -12.997 -7.008 4.880 1.00 73.44 101 SER A N 1
ATOM 760 C CA . SER A 1 101 ? -12.721 -7.839 3.704 1.00 73.44 101 SER A CA 1
ATOM 761 C C . SER A 1 101 ? -11.319 -7.621 3.138 1.00 73.44 101 SER A C 1
ATOM 763 O O . SER A 1 101 ? -10.694 -8.586 2.718 1.00 73.44 101 SER A O 1
ATOM 765 N N . VAL A 1 102 ? -10.821 -6.381 3.098 1.00 69.19 102 VAL A N 1
ATOM 766 C CA . VAL A 1 102 ? -9.501 -6.065 2.515 1.00 69.19 102 VAL A CA 1
ATOM 767 C C . VAL A 1 102 ? -8.351 -6.630 3.352 1.00 69.19 102 VAL A C 1
ATOM 769 O O . VAL A 1 102 ? -7.290 -6.939 2.814 1.00 69.19 102 VAL A O 1
ATOM 772 N N . LEU A 1 103 ? -8.557 -6.766 4.661 1.00 77.38 103 LEU A N 1
ATOM 773 C CA . LEU A 1 103 ? -7.564 -7.292 5.597 1.00 77.38 103 LEU A CA 1
ATOM 774 C C . LEU A 1 103 ? -7.801 -8.759 5.984 1.00 77.38 103 LEU A C 1
ATOM 776 O O . LEU A 1 103 ? -7.186 -9.233 6.935 1.00 77.38 103 LEU A O 1
ATOM 780 N N . ASP A 1 104 ? -8.694 -9.462 5.281 1.00 79.81 104 ASP A N 1
ATOM 781 C CA . ASP A 1 104 ? -9.068 -10.856 5.561 1.00 79.81 104 ASP A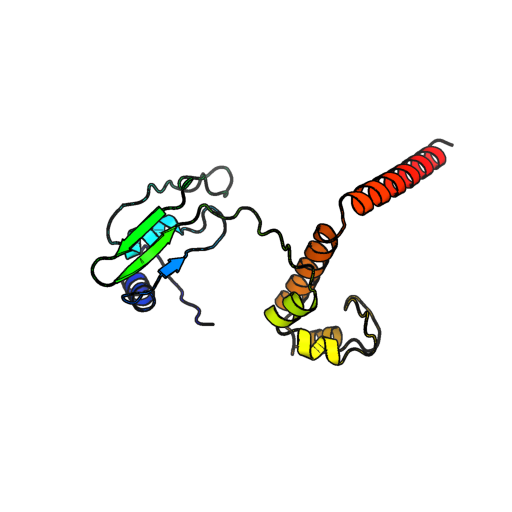 CA 1
ATOM 782 C C . ASP A 1 104 ? -9.590 -11.097 7.000 1.00 79.81 104 ASP A C 1
ATOM 784 O O . ASP A 1 104 ? -9.552 -12.210 7.524 1.00 79.81 104 ASP A O 1
ATOM 788 N N . VAL A 1 105 ? -10.136 -10.063 7.651 1.00 84.81 105 VAL A N 1
ATOM 789 C CA . VAL A 1 105 ? -10.697 -10.126 9.016 1.00 84.81 105 VAL A CA 1
ATOM 790 C C . VAL A 1 105 ? -12.199 -10.452 9.004 1.00 84.81 105 VAL A C 1
ATOM 792 O O . VAL A 1 105 ? -12.720 -10.997 9.974 1.00 84.81 105 VAL A O 1
ATOM 795 N N . SER A 1 106 ? -12.906 -10.200 7.896 1.00 84.62 106 SER A N 1
ATOM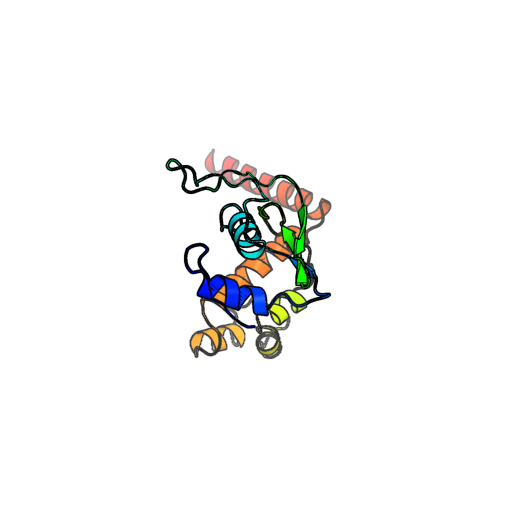 796 C CA . SER A 1 106 ? -14.376 -10.327 7.797 1.00 84.62 106 SER A CA 1
ATOM 797 C C . SER A 1 106 ? -14.932 -11.703 8.197 1.00 84.62 106 SER A C 1
ATOM 799 O O . SER A 1 106 ? -16.008 -11.803 8.790 1.00 84.62 106 SER A O 1
ATOM 801 N N . ALA A 1 107 ? -14.209 -12.786 7.897 1.00 85.06 107 ALA A N 1
ATOM 802 C CA . ALA A 1 107 ? -14.613 -14.140 8.270 1.00 85.06 107 ALA A CA 1
ATOM 803 C C . ALA A 1 107 ? -14.529 -14.374 9.788 1.00 85.06 107 ALA A C 1
ATOM 805 O O . ALA A 1 107 ? -15.339 -15.117 10.338 1.00 85.06 107 ALA A O 1
ATOM 806 N N . LEU A 1 108 ? -13.578 -13.721 10.461 1.00 88.62 108 LEU A N 1
ATOM 807 C CA . LEU A 1 108 ? -13.405 -13.788 11.910 1.00 88.62 108 LEU A CA 1
ATOM 808 C C . LEU A 1 108 ? -14.484 -12.970 12.626 1.00 88.62 108 LEU A C 1
ATOM 810 O O . LEU A 1 108 ? -15.065 -13.455 13.591 1.00 88.62 108 LEU A O 1
ATOM 814 N N . GLU A 1 109 ? -14.816 -11.777 12.124 1.00 88.12 109 GLU A N 1
ATOM 815 C CA . GLU A 1 109 ? -15.860 -10.918 12.710 1.00 88.12 109 GLU A CA 1
ATOM 816 C C . GLU A 1 109 ? -17.223 -11.614 12.775 1.00 88.12 109 GLU A C 1
ATOM 818 O O . GLU A 1 109 ? -17.930 -11.510 13.774 1.00 88.12 109 GLU A O 1
ATOM 823 N N . LYS A 1 110 ? -17.576 -12.382 11.735 1.00 87.00 110 LYS A N 1
ATOM 824 C CA . LYS A 1 110 ? -18.835 -13.145 11.674 1.00 87.00 110 LYS A CA 1
ATOM 825 C C . LYS A 1 110 ? -18.962 -14.201 12.773 1.00 87.00 110 LYS A C 1
ATOM 827 O O . LYS A 1 110 ? -20.078 -14.606 13.088 1.00 87.00 110 LYS A O 1
ATOM 832 N N . ASN A 1 111 ? -17.838 -14.630 13.344 1.00 90.81 111 ASN A N 1
ATOM 833 C CA . ASN A 1 111 ? -17.784 -15.611 14.425 1.00 90.81 111 ASN A CA 1
ATOM 834 C C . ASN A 1 111 ? -17.714 -14.958 15.813 1.00 90.81 111 ASN A C 1
ATOM 836 O O . ASN A 1 111 ? -17.703 -15.665 16.819 1.00 90.81 111 ASN A O 1
ATOM 840 N N . CYS A 1 112 ? -17.673 -13.625 15.901 1.00 91.81 112 CYS A N 1
ATOM 841 C CA . CYS A 1 112 ? -17.786 -12.942 17.181 1.00 91.81 112 CYS A CA 1
ATOM 842 C C . CYS A 1 112 ? -19.178 -13.155 17.784 1.00 91.81 112 CYS A C 1
ATOM 844 O O . CYS A 1 112 ? -20.201 -13.098 17.103 1.00 91.81 112 CYS A O 1
ATOM 846 N N . LYS A 1 113 ? -19.218 -13.325 19.106 1.00 91.12 113 LYS A N 1
ATOM 847 C CA . LYS A 1 113 ? -20.470 -13.445 19.865 1.00 91.12 113 LYS A CA 1
ATOM 848 C C . LYS A 1 113 ? -21.392 -12.232 19.714 1.00 91.12 113 LYS A C 1
ATOM 850 O O . LYS A 1 113 ? -22.614 -12.378 19.718 1.00 91.12 113 LYS A O 1
ATOM 855 N N . PHE A 1 114 ? -20.806 -11.041 19.612 1.00 87.38 114 PHE A N 1
ATOM 856 C CA . PHE A 1 114 ? -21.522 -9.772 19.514 1.00 87.38 114 PHE A CA 1
ATOM 857 C C . PHE A 1 114 ? -21.418 -9.202 18.101 1.00 87.38 114 PHE A C 1
ATOM 859 O O . PHE A 1 114 ? -20.333 -9.163 17.523 1.00 87.38 114 PHE A O 1
ATOM 866 N N . LYS A 1 115 ? -22.544 -8.714 17.570 1.00 84.81 115 LYS A N 1
ATOM 867 C CA . LYS A 1 115 ? -22.608 -8.094 16.235 1.00 84.81 115 LYS A CA 1
ATOM 868 C C . LYS A 1 115 ? -21.905 -6.736 16.173 1.00 84.81 115 LYS A C 1
ATOM 870 O O . LYS A 1 115 ? -21.473 -6.321 15.109 1.00 84.81 115 LYS A O 1
ATOM 875 N N . ASP A 1 116 ? -21.809 -6.049 17.303 1.00 84.62 116 ASP A N 1
ATOM 876 C CA . ASP A 1 116 ? -21.191 -4.735 17.483 1.00 84.62 116 ASP A CA 1
ATOM 877 C C . ASP A 1 116 ? -19.800 -4.821 18.136 1.00 84.62 116 ASP A C 1
ATOM 879 O O . ASP A 1 116 ? -19.302 -3.839 18.685 1.00 84.62 116 ASP A O 1
ATOM 883 N N . CYS A 1 117 ? -19.151 -5.990 18.061 1.00 87.81 117 CYS A N 1
ATOM 884 C CA . CYS A 1 117 ? -17.819 -6.204 18.615 1.00 87.81 117 CYS A CA 1
ATOM 885 C C . CYS A 1 117 ? -16.805 -5.193 18.038 1.00 87.81 117 CYS A C 1
ATOM 887 O O . CYS A 1 117 ? -16.699 -4.978 16.826 1.00 87.81 117 CYS A O 1
ATOM 889 N N . THR A 1 118 ? -16.053 -4.541 18.922 1.00 87.25 118 THR A N 1
ATOM 890 C CA . THR A 1 118 ? -14.973 -3.606 18.575 1.00 87.25 118 THR A CA 1
ATOM 891 C C . THR A 1 118 ? -13.623 -4.304 18.439 1.00 87.25 118 THR A C 1
ATOM 893 O O . THR A 1 118 ? -12.688 -3.716 17.902 1.00 87.25 118 THR A O 1
ATOM 896 N N . HIS A 1 119 ? -13.541 -5.558 18.890 1.00 90.25 119 HIS A N 1
ATOM 897 C CA . HIS A 1 119 ? -12.340 -6.387 18.910 1.00 90.25 119 HIS A CA 1
ATOM 898 C C . HIS A 1 119 ? -11.210 -5.771 19.736 1.00 90.25 119 HIS A C 1
ATOM 900 O O . HIS A 1 119 ? -10.048 -5.940 19.398 1.00 90.25 119 HIS A O 1
ATOM 906 N N . THR A 1 120 ? -11.540 -5.044 20.807 1.00 87.81 120 THR A N 1
ATOM 907 C CA . THR A 1 120 ? -10.549 -4.366 21.665 1.00 87.81 120 THR A CA 1
ATOM 908 C C . THR A 1 120 ? -10.472 -4.929 23.084 1.00 87.81 120 THR A C 1
ATOM 910 O O . THR A 1 120 ? -9.609 -4.519 23.858 1.00 87.81 120 THR A O 1
ATOM 913 N N . GLY A 1 121 ? -11.337 -5.886 23.427 1.00 85.12 121 GLY A N 1
ATOM 914 C CA . GLY A 1 121 ? -11.314 -6.552 24.734 1.00 85.12 121 GLY A CA 1
ATOM 915 C C . GLY A 1 121 ? -12.589 -7.312 25.093 1.00 85.12 121 GLY A C 1
ATOM 916 O O . GLY A 1 121 ? -12.771 -7.683 26.250 1.00 85.12 121 GLY A O 1
ATOM 917 N N . GLU A 1 122 ? -13.500 -7.514 24.141 1.00 90.81 122 GLU A N 1
ATOM 918 C CA . GLU A 1 122 ? -14.752 -8.223 24.373 1.00 90.81 122 GLU A CA 1
ATOM 919 C C . GLU A 1 122 ? -14.525 -9.713 24.665 1.00 90.81 122 GLU A C 1
ATOM 921 O O . GLU A 1 122 ? -13.692 -10.352 24.012 1.00 90.81 122 GLU A O 1
ATOM 926 N N . PRO A 1 123 ? -15.300 -10.300 25.597 1.00 87.62 123 PRO A N 1
ATOM 927 C CA . PRO A 1 123 ? -15.287 -11.740 25.804 1.00 87.62 123 PRO A CA 1
ATOM 928 C C . PRO A 1 123 ? -15.823 -12.461 24.559 1.00 87.62 123 PRO A C 1
ATOM 930 O O . PRO A 1 123 ? -16.738 -11.968 23.897 1.00 87.62 123 PRO A O 1
ATOM 933 N N . ASP A 1 124 ? -15.276 -13.644 24.270 1.00 89.62 124 ASP A N 1
ATOM 934 C CA . ASP A 1 124 ? -15.645 -14.481 23.115 1.00 89.62 124 ASP A CA 1
ATOM 935 C C . ASP A 1 124 ? -15.496 -13.753 21.756 1.00 89.62 124 ASP A C 1
ATOM 937 O O . ASP A 1 124 ? -16.319 -13.881 20.841 1.00 89.62 124 ASP A O 1
ATOM 941 N N . CYS A 1 125 ? -14.446 -12.937 21.628 1.00 93.31 125 CYS A N 1
ATOM 942 C CA . CYS A 1 125 ? -14.082 -12.266 20.386 1.00 93.31 125 CYS A CA 1
ATOM 943 C C . CYS A 1 125 ? -13.202 -13.172 19.509 1.00 93.31 125 CYS A C 1
ATOM 945 O O . CYS A 1 125 ? -12.013 -13.339 19.780 1.00 93.31 125 CYS A O 1
ATOM 947 N N . ALA A 1 126 ? -13.762 -13.681 18.410 1.00 93.06 126 ALA A N 1
ATOM 948 C CA . ALA A 1 126 ? -13.050 -14.541 17.461 1.00 93.06 126 ALA A CA 1
ATOM 949 C C . ALA A 1 126 ? -11.820 -13.867 16.815 1.00 93.06 126 ALA A C 1
ATOM 951 O O . ALA A 1 126 ? -10.838 -14.538 16.510 1.00 93.06 126 ALA A O 1
ATOM 952 N N . VAL A 1 127 ? -11.826 -12.539 16.647 1.00 91.56 127 VAL A N 1
ATOM 953 C CA . VAL A 1 127 ? -10.656 -11.782 16.154 1.00 91.56 127 VAL A CA 1
ATOM 954 C C . VAL A 1 127 ? -9.516 -11.786 17.181 1.00 91.56 127 VAL A C 1
ATOM 956 O O . VAL A 1 127 ? -8.361 -12.003 16.820 1.00 91.56 127 VAL A O 1
ATOM 959 N N . ALA A 1 128 ? -9.827 -11.591 18.467 1.00 91.56 128 ALA A N 1
ATOM 960 C 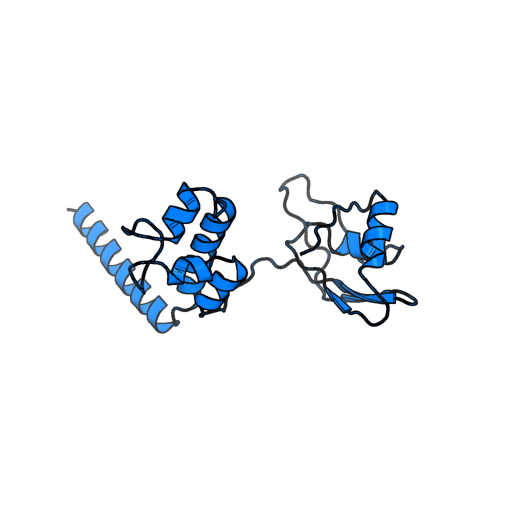CA . ALA A 1 128 ? -8.831 -11.630 19.539 1.00 91.56 128 ALA A CA 1
ATOM 961 C C . ALA A 1 128 ? -8.308 -13.057 19.781 1.00 91.56 128 ALA A C 1
ATOM 963 O O . ALA A 1 128 ? -7.132 -13.247 20.084 1.00 91.56 128 ALA A O 1
ATOM 964 N N . GLU A 1 129 ? -9.164 -14.065 19.605 1.00 93.00 129 GLU A N 1
ATOM 965 C CA . GLU A 1 129 ? -8.763 -15.473 19.625 1.00 93.00 129 GLU A CA 1
ATOM 966 C C . GLU A 1 129 ? -7.830 -15.815 18.455 1.00 93.00 129 GLU A C 1
ATOM 968 O O . GLU A 1 129 ? -6.793 -16.442 18.655 1.00 93.00 129 GLU A O 1
ATOM 973 N N . ALA A 1 130 ? -8.142 -15.352 17.242 1.00 91.81 130 ALA A N 1
ATOM 974 C CA . ALA A 1 130 ? -7.275 -15.535 16.080 1.00 91.81 130 ALA A CA 1
ATOM 975 C C . ALA A 1 130 ? -5.912 -14.847 16.250 1.00 91.81 130 ALA A C 1
ATOM 977 O O . ALA A 1 130 ? -4.894 -15.359 15.786 1.00 91.81 130 ALA A O 1
ATOM 978 N N . LEU A 1 131 ? -5.876 -13.701 16.934 1.00 92.56 131 LEU A N 1
ATOM 979 C CA . LEU A 1 131 ? -4.625 -13.042 17.296 1.00 92.56 131 LEU A CA 1
ATOM 980 C C . LEU A 1 131 ? -3.827 -13.877 18.308 1.00 92.56 131 LEU A C 1
ATOM 982 O O . LEU A 1 131 ? -2.628 -14.079 18.128 1.00 92.56 131 LEU A O 1
ATOM 986 N N . SER A 1 132 ? -4.478 -14.394 19.355 1.00 90.56 132 SER A N 1
ATOM 987 C CA . SER A 1 132 ? -3.794 -15.154 20.411 1.00 90.56 132 SER A CA 1
ATOM 988 C C . SER A 1 132 ? -3.284 -16.518 19.939 1.00 90.56 132 SER A C 1
ATOM 990 O O . SER A 1 132 ? -2.238 -16.973 20.399 1.00 90.56 132 SER A O 1
ATOM 992 N N . ASN A 1 133 ? -3.982 -17.152 18.994 1.00 92.69 133 ASN A N 1
ATOM 993 C CA . ASN A 1 133 ? -3.587 -18.436 18.414 1.00 92.69 133 ASN A CA 1
ATOM 994 C C . ASN A 1 133 ? -2.660 -18.306 17.186 1.00 92.69 133 ASN A C 1
ATOM 996 O O . ASN A 1 133 ? -2.236 -19.322 16.634 1.00 92.69 133 ASN A O 1
ATOM 1000 N N . GLY A 1 134 ? -2.333 -17.078 16.764 1.00 90.94 134 GLY A N 1
ATOM 1001 C CA . GLY A 1 134 ? -1.414 -16.792 15.658 1.00 90.94 134 GLY A CA 1
ATOM 1002 C C . GLY A 1 134 ? -2.002 -16.955 14.253 1.00 90.94 134 GLY A C 1
ATOM 1003 O O . GLY A 1 134 ? -1.270 -16.805 13.275 1.00 90.94 134 GLY A O 1
ATOM 1004 N N . SER A 1 135 ? -3.303 -17.233 14.124 1.00 90.31 135 SER A N 1
ATOM 1005 C CA . SER A 1 135 ? -3.992 -17.285 12.823 1.00 90.31 135 SER A CA 1
ATOM 1006 C C . SER A 1 135 ? -4.179 -15.894 12.207 1.00 90.31 135 SER A C 1
ATOM 1008 O O . SER A 1 135 ? -4.326 -15.773 10.993 1.00 90.31 135 SER A O 1
ATOM 1010 N N . LEU A 1 136 ? -4.151 -14.843 13.032 1.00 90.62 136 LEU A N 1
ATOM 1011 C CA . LEU A 1 136 ? -4.124 -13.445 12.618 1.00 90.62 136 LEU A CA 1
ATOM 1012 C C . LEU A 1 136 ? -2.808 -12.805 13.065 1.00 90.62 136 LEU A C 1
ATOM 1014 O O . LEU A 1 136 ? -2.464 -12.825 14.244 1.00 90.62 136 LEU A O 1
ATOM 1018 N N . SER A 1 137 ? -2.072 -12.205 12.128 1.00 91.88 137 SER A N 1
ATOM 1019 C CA . SER A 1 137 ? -0.838 -11.494 12.478 1.00 91.88 137 SER A CA 1
ATOM 1020 C C . SER A 1 137 ? -1.128 -10.199 13.243 1.00 91.88 137 SER A C 1
ATOM 1022 O O . SER A 1 137 ? -2.060 -9.466 12.903 1.00 91.88 137 SER A O 1
ATOM 1024 N N . GLU A 1 138 ? -0.269 -9.873 14.208 1.00 90.44 138 GLU A N 1
ATOM 1025 C CA . GLU A 1 138 ? -0.367 -8.649 15.011 1.00 90.44 138 GLU A CA 1
ATOM 1026 C C . GLU A 1 138 ? -0.383 -7.383 14.143 1.00 90.44 138 GLU A C 1
ATOM 1028 O O . GLU A 1 138 ? -1.253 -6.533 14.309 1.00 90.44 138 GLU A O 1
ATOM 1033 N N . GLY A 1 139 ? 0.480 -7.302 13.123 1.00 88.31 139 GLY A N 1
ATOM 1034 C CA . GLY A 1 139 ? 0.515 -6.147 12.219 1.00 88.31 139 GLY A CA 1
ATOM 1035 C C . GLY A 1 139 ? -0.779 -5.941 11.418 1.00 88.31 139 GLY A C 1
ATOM 1036 O O . GLY A 1 139 ? -1.177 -4.799 11.175 1.00 88.31 139 GLY A O 1
ATOM 1037 N N . VAL A 1 140 ? -1.469 -7.023 11.032 1.00 88.06 140 VAL A N 1
ATOM 1038 C CA . VAL A 1 140 ? -2.786 -6.933 10.371 1.00 88.06 140 VAL A CA 1
ATOM 1039 C C . VAL A 1 140 ? -3.849 -6.476 11.364 1.00 88.06 140 VAL A C 1
ATOM 1041 O O . VAL A 1 140 ? -4.629 -5.587 11.034 1.00 88.06 140 VAL A O 1
ATOM 1044 N N . TYR A 1 141 ? -3.852 -7.020 12.582 1.00 90.19 141 TYR A N 1
ATOM 1045 C CA . TYR A 1 141 ? -4.778 -6.614 13.640 1.00 90.19 141 TYR A CA 1
ATOM 1046 C C . TYR A 1 141 ? -4.631 -5.127 14.008 1.00 90.19 141 TYR A C 1
ATOM 1048 O O . TYR A 1 141 ? -5.619 -4.391 14.054 1.00 90.19 141 TYR A O 1
ATOM 1056 N N . GLU A 1 142 ? -3.400 -4.647 14.192 1.00 89.56 142 GLU A N 1
ATOM 1057 C CA . GLU A 1 142 ? -3.120 -3.235 14.467 1.00 89.56 142 GLU A CA 1
ATOM 1058 C C . GLU A 1 142 ? -3.552 -2.328 13.312 1.00 89.56 142 GLU A C 1
ATOM 1060 O O . GLU A 1 142 ? -4.193 -1.294 13.532 1.00 89.56 142 GLU A O 1
ATOM 1065 N N . SER A 1 143 ? -3.236 -2.726 12.075 1.00 86.75 143 SER A N 1
ATOM 1066 C CA . SER A 1 143 ? -3.646 -1.994 10.873 1.00 86.75 143 SER A CA 1
ATOM 1067 C C . SER A 1 143 ? -5.167 -1.921 10.775 1.00 86.75 143 SER A C 1
ATOM 1069 O O . SER A 1 143 ? -5.714 -0.841 10.566 1.00 86.75 143 SER A O 1
ATOM 1071 N N . TYR A 1 144 ? -5.858 -3.037 11.007 1.00 87.31 144 TYR A N 1
ATOM 1072 C CA . TYR A 1 144 ? -7.315 -3.111 11.021 1.00 87.31 144 TYR A CA 1
ATOM 1073 C C . TYR A 1 144 ? -7.927 -2.144 12.046 1.00 87.31 144 TYR A C 1
ATOM 1075 O O . TYR A 1 144 ? -8.760 -1.308 11.685 1.00 87.31 144 TYR A O 1
ATOM 1083 N N . LEU A 1 145 ? -7.469 -2.175 13.303 1.00 87.25 145 LEU A N 1
ATOM 1084 C CA . LEU A 1 145 ? -7.973 -1.272 14.344 1.00 87.25 145 LEU A CA 1
ATOM 1085 C C . LEU A 1 145 ? -7.706 0.200 14.021 1.00 87.25 145 LEU A C 1
ATOM 1087 O O . LEU A 1 145 ? -8.537 1.063 14.320 1.00 87.25 145 LEU A O 1
ATOM 1091 N N . LYS A 1 146 ? -6.550 0.503 13.426 1.00 84.62 146 LYS A N 1
ATOM 1092 C CA . LYS A 1 146 ? -6.197 1.862 13.016 1.00 84.62 146 LYS A CA 1
ATOM 1093 C C . LYS A 1 146 ? -7.122 2.367 11.907 1.00 84.62 146 LYS A C 1
ATOM 1095 O O . LYS A 1 146 ? -7.716 3.430 12.070 1.00 84.62 146 LYS A O 1
ATOM 1100 N N . LEU A 1 147 ? -7.297 1.591 10.836 1.00 82.12 147 LEU A N 1
ATOM 1101 C CA . LEU A 1 147 ? -8.156 1.967 9.708 1.00 82.12 147 LEU A CA 1
ATOM 1102 C C . LEU A 1 147 ? -9.625 2.104 10.135 1.00 82.12 147 LEU A C 1
ATOM 1104 O O . LEU A 1 147 ? -10.297 3.043 9.714 1.00 82.12 147 LEU A O 1
ATOM 1108 N N . ARG A 1 148 ? -10.117 1.232 11.028 1.00 80.44 148 ARG A N 1
ATOM 1109 C CA . ARG A 1 148 ? -11.479 1.321 11.584 1.00 80.44 148 ARG A CA 1
ATOM 1110 C C . ARG A 1 148 ? -11.692 2.614 12.377 1.00 80.44 148 ARG A C 1
ATOM 1112 O O . ARG A 1 148 ? -12.721 3.270 12.224 1.00 80.44 148 ARG A O 1
ATOM 1119 N N . LYS A 1 149 ? -10.714 3.026 13.195 1.00 80.25 149 LYS A N 1
ATOM 1120 C CA . LYS A 1 149 ? -10.758 4.313 13.919 1.00 80.25 149 LYS A CA 1
ATOM 1121 C C . LYS A 1 149 ? -10.735 5.510 12.970 1.00 80.25 149 LYS A C 1
ATOM 1123 O O . LYS A 1 149 ? -11.458 6.476 13.204 1.00 80.25 149 LYS A O 1
ATOM 1128 N N . GLU A 1 150 ? -9.909 5.455 11.929 1.00 75.81 150 GLU A N 1
ATOM 1129 C CA . GLU A 1 150 ? -9.834 6.506 10.911 1.00 75.81 150 GLU A CA 1
ATOM 1130 C C . GLU A 1 150 ? -11.167 6.630 10.159 1.00 75.81 150 GLU A C 1
ATOM 1132 O O . GLU A 1 150 ? -11.736 7.719 10.132 1.00 75.81 150 GLU A O 1
ATOM 1137 N N . SER A 1 151 ? -11.738 5.525 9.668 1.00 76.06 151 SER A N 1
ATOM 1138 C CA . SER A 1 151 ? -13.060 5.508 9.016 1.00 76.06 151 SER A CA 1
ATOM 1139 C C . SER A 1 151 ? -14.156 6.119 9.901 1.00 76.06 151 SER A C 1
ATOM 1141 O O . SER A 1 151 ? -14.833 7.055 9.479 1.00 76.06 151 SER A O 1
ATOM 1143 N N . GLN A 1 152 ? -14.253 5.717 11.176 1.00 73.75 152 GLN A N 1
ATOM 1144 C CA . GLN A 1 152 ? -15.213 6.297 12.132 1.00 73.75 152 GLN A CA 1
ATOM 1145 C C . GLN A 1 152 ? -15.011 7.795 12.393 1.00 73.75 152 GLN A C 1
ATOM 1147 O O . GLN A 1 152 ? -15.936 8.502 12.804 1.00 73.75 152 GLN A O 1
ATOM 1152 N N . HIS A 1 153 ? -13.785 8.292 12.249 1.00 69.81 153 HIS A N 1
ATOM 1153 C CA . HIS A 1 153 ? -13.500 9.712 12.385 1.00 69.81 153 HIS A CA 1
ATOM 1154 C C . HIS A 1 153 ? -13.970 10.497 11.150 1.00 69.81 153 HIS A C 1
ATOM 1156 O O . HIS A 1 153 ? -14.455 11.623 11.296 1.00 69.81 153 HIS A O 1
ATOM 1162 N N . PHE A 1 154 ? -13.851 9.907 9.958 1.00 65.50 154 PHE A N 1
ATOM 1163 C CA . PHE A 1 154 ? -14.227 10.529 8.687 1.00 65.50 154 PHE A CA 1
ATOM 1164 C C . PHE A 1 154 ? -15.712 10.374 8.328 1.00 65.50 154 PHE A C 1
ATOM 1166 O O . PHE A 1 154 ? -16.242 11.246 7.645 1.00 65.50 154 PHE A O 1
ATOM 1173 N N . SER A 1 155 ? -16.410 9.351 8.833 1.00 63.53 155 SER A N 1
ATOM 1174 C CA . SER A 1 155 ? -17.852 9.167 8.599 1.00 63.53 155 SER A CA 1
ATOM 1175 C C . SER A 1 155 ? -18.752 10.110 9.405 1.00 63.53 155 SER A C 1
ATOM 1177 O O . SER A 1 155 ? -19.911 10.334 9.052 1.00 63.53 155 SER A O 1
ATOM 1179 N N . LYS A 1 156 ? -18.229 10.734 10.468 1.00 63.31 156 LYS A N 1
ATOM 1180 C CA . LYS A 1 156 ? -18.978 11.733 11.243 1.00 63.31 156 LYS A CA 1
ATOM 1181 C C . LYS A 1 156 ? -19.280 12.953 10.383 1.00 63.31 156 LYS A C 1
ATOM 1183 O O . LYS A 1 156 ? -18.373 13.690 9.993 1.00 63.31 156 LYS A O 1
ATOM 1188 N N . SER A 1 157 ? -20.568 13.224 10.173 1.00 62.97 157 SER A N 1
ATOM 1189 C CA . SER A 1 157 ? -21.013 14.436 9.479 1.00 62.97 157 SER A CA 1
ATOM 1190 C C . SER A 1 157 ? -20.449 15.703 10.143 1.00 62.97 157 SER A C 1
ATOM 1192 O O . SER A 1 157 ? -20.200 15.737 11.354 1.00 62.97 157 SER A O 1
ATOM 1194 N N . GLU A 1 158 ? -20.302 16.796 9.381 1.00 60.41 158 GLU A N 1
ATOM 1195 C CA . GLU A 1 158 ? -19.890 18.095 9.941 1.00 60.41 158 GLU A CA 1
ATOM 1196 C C . GLU A 1 158 ? -20.734 18.503 11.161 1.00 60.41 158 GLU A C 1
ATOM 1198 O O . GLU A 1 158 ? -20.231 19.103 12.116 1.00 60.41 158 GLU A O 1
ATOM 1203 N N . TYR A 1 159 ? -22.025 18.158 11.146 1.00 63.62 159 TYR A N 1
ATOM 1204 C CA . TYR A 1 159 ? -22.947 18.408 12.246 1.00 63.62 159 TYR A CA 1
ATOM 1205 C C . TYR A 1 159 ? -22.548 17.648 13.521 1.00 63.62 159 TYR A C 1
ATOM 1207 O O . TYR A 1 159 ? -22.499 18.235 14.608 1.00 63.62 159 TYR A O 1
ATOM 1215 N N . GLU A 1 160 ? -22.209 16.365 13.401 1.00 68.19 160 GLU A N 1
ATOM 1216 C CA . GLU A 1 160 ? -21.773 15.538 14.528 1.00 68.19 160 GLU A CA 1
ATOM 1217 C C . GLU A 1 160 ? -20.411 15.970 15.073 1.00 68.19 160 GLU A C 1
ATOM 1219 O O . GLU A 1 160 ? -20.250 16.050 16.295 1.00 68.19 160 GLU A O 1
ATOM 1224 N N . ARG A 1 161 ? -19.467 16.356 14.198 1.00 65.81 161 ARG A N 1
ATOM 1225 C CA . ARG A 1 161 ? -18.182 16.948 14.617 1.00 65.81 161 ARG A CA 1
ATOM 1226 C C . ARG A 1 161 ? -18.395 18.204 15.455 1.00 65.81 161 ARG A C 1
ATOM 1228 O O . ARG A 1 161 ? -17.887 18.274 16.574 1.00 65.81 161 ARG A O 1
ATOM 1235 N N . ARG A 1 162 ? -19.218 19.151 14.984 1.00 69.69 162 ARG A N 1
ATOM 1236 C CA . ARG A 1 162 ? -19.522 20.394 15.723 1.00 69.69 162 ARG A CA 1
ATOM 1237 C C . ARG A 1 162 ? -20.210 20.124 17.063 1.00 69.69 162 ARG A C 1
ATOM 1239 O O . ARG A 1 162 ? -19.968 20.839 18.037 1.00 69.69 162 ARG A O 1
ATOM 1246 N N . LYS A 1 163 ? -21.084 19.115 17.140 1.00 74.31 163 LYS A N 1
ATOM 1247 C CA . LYS A 1 163 ? -21.755 18.727 18.392 1.00 74.31 163 LYS A CA 1
ATOM 1248 C C . LYS A 1 163 ? -20.765 18.123 19.392 1.00 74.31 163 LYS A C 1
ATOM 1250 O O . LYS A 1 163 ? -20.787 18.507 20.563 1.00 74.31 163 LYS A O 1
ATOM 1255 N N . HIS A 1 164 ? -19.891 17.227 18.935 1.00 72.69 164 HIS A N 1
ATOM 1256 C CA . HIS A 1 164 ? -18.870 16.595 19.769 1.00 72.69 164 HIS A CA 1
ATOM 1257 C C . HIS A 1 164 ? -17.852 17.617 20.289 1.00 72.69 164 HIS A C 1
ATOM 1259 O O . HIS A 1 164 ? -17.557 17.635 21.480 1.00 72.69 164 HIS A O 1
ATOM 1265 N N . GLU A 1 165 ? -17.392 18.530 19.433 1.00 78.56 165 GLU A N 1
ATOM 1266 C CA . GLU A 1 165 ? -16.472 19.610 19.801 1.00 78.56 165 GLU A CA 1
ATOM 1267 C C . GLU A 1 165 ? -17.081 20.534 20.865 1.00 78.56 165 GLU A C 1
ATOM 1269 O O . GLU A 1 165 ? -16.472 20.771 21.906 1.00 78.56 165 GLU A O 1
ATOM 1274 N N . LYS A 1 166 ? -18.345 20.954 20.690 1.00 80.44 166 LYS A N 1
ATOM 1275 C CA . LYS A 1 166 ? -19.073 21.729 21.711 1.00 80.44 166 LYS A CA 1
ATOM 1276 C C . LYS A 1 166 ? -19.211 20.977 23.036 1.00 80.44 166 LYS A C 1
ATOM 1278 O O . LYS A 1 166 ? -19.107 21.596 24.095 1.00 80.44 166 LYS A O 1
ATOM 1283 N N . SER A 1 167 ? -19.476 19.670 22.994 1.00 79.12 167 SER A N 1
ATOM 1284 C CA . SER A 1 167 ? -19.585 18.834 24.197 1.00 79.12 167 SER A CA 1
ATOM 1285 C C . SER A 1 167 ? -18.241 18.709 24.916 1.00 79.12 167 SER A C 1
ATOM 1287 O O . SER A 1 167 ? -18.165 18.891 26.130 1.00 79.12 167 SER A O 1
ATOM 1289 N N . PHE A 1 168 ? -17.169 18.475 24.160 1.00 81.50 168 PHE A N 1
ATOM 1290 C CA . PHE A 1 168 ? -15.811 18.371 24.678 1.00 81.50 168 PHE A CA 1
ATOM 1291 C C . PHE A 1 168 ? -15.339 19.694 25.295 1.00 81.50 168 PHE A C 1
ATOM 1293 O O . PHE A 1 168 ? -14.871 19.711 26.431 1.00 81.50 168 PHE A O 1
ATOM 1300 N N . SER A 1 169 ? -15.555 20.831 24.623 1.00 83.88 169 SER A N 1
ATOM 1301 C CA . SER A 1 169 ? -15.224 22.151 25.175 1.00 83.88 169 SER A CA 1
ATOM 1302 C C . SER A 1 169 ? -15.982 22.461 26.469 1.00 83.88 169 SER A C 1
ATOM 1304 O O . SER A 1 169 ? -15.416 23.078 27.371 1.00 83.88 169 SER A O 1
ATOM 1306 N N . LYS A 1 170 ? -17.248 22.037 26.602 1.00 85.81 170 LYS A N 1
ATOM 1307 C CA . LYS A 1 170 ? -18.002 22.188 27.860 1.00 85.81 170 LYS A CA 1
ATOM 1308 C C . LYS A 1 170 ? -17.371 21.382 28.995 1.00 85.81 170 LYS A C 1
ATOM 1310 O O . LYS A 1 170 ? -17.131 21.954 30.054 1.00 85.81 170 LYS A O 1
ATOM 1315 N N . MET A 1 171 ? -17.041 20.115 28.745 1.00 88.75 171 MET A N 1
ATOM 1316 C CA . MET A 1 171 ? -16.379 19.245 29.722 1.00 88.75 171 MET A CA 1
ATOM 1317 C C . MET A 1 171 ? -15.024 19.819 30.163 1.00 88.75 171 MET A C 1
ATOM 1319 O O . MET A 1 171 ? -14.749 19.909 31.356 1.00 88.75 171 MET A O 1
ATOM 1323 N N . VAL A 1 172 ? -14.192 20.275 29.222 1.00 86.69 172 VAL A N 1
ATOM 1324 C CA . VAL A 1 172 ? -12.888 20.884 29.540 1.00 86.69 172 VAL A CA 1
ATOM 1325 C C . VAL A 1 172 ? -13.059 22.138 30.402 1.00 86.69 172 VAL A C 1
ATOM 1327 O O . VAL A 1 172 ? -12.374 22.289 31.412 1.00 86.69 172 VAL A O 1
ATOM 1330 N N . ASN A 1 173 ? -14.001 23.018 30.056 1.00 85.31 173 ASN A N 1
ATOM 1331 C CA . ASN A 1 173 ? -14.273 24.229 30.836 1.00 85.31 173 AS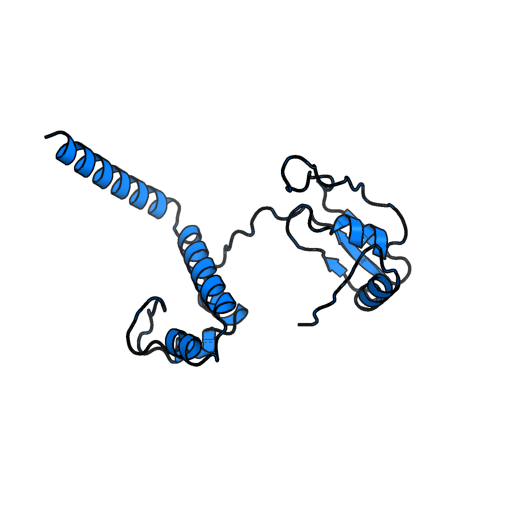N A CA 1
ATOM 1332 C C . ASN A 1 173 ? -14.782 23.924 32.252 1.00 85.31 173 ASN A C 1
ATOM 1334 O O . ASN A 1 173 ? -14.461 24.650 33.195 1.00 85.31 173 ASN A O 1
ATOM 1338 N N . GLU A 1 174 ? -15.556 22.854 32.413 1.00 86.44 174 GLU A N 1
ATOM 1339 C CA . GLU A 1 174 ? -16.033 22.380 33.710 1.00 86.44 174 GLU A CA 1
ATOM 1340 C C . GLU A 1 174 ? -14.882 21.844 34.572 1.00 86.44 174 GLU A C 1
ATOM 1342 O O . GLU A 1 174 ? -14.714 22.280 35.711 1.00 86.44 174 GLU A O 1
ATOM 1347 N N . VAL A 1 175 ? -14.005 21.011 34.003 1.00 85.25 175 VAL A N 1
ATOM 1348 C CA . VAL A 1 175 ? -12.800 20.507 34.684 1.00 85.25 175 VAL A CA 1
ATOM 1349 C C . VAL A 1 175 ? -11.855 21.648 35.078 1.00 85.25 175 VAL A C 1
ATOM 1351 O O . VAL A 1 175 ? -11.323 21.663 36.189 1.00 85.25 175 VAL A O 1
ATOM 1354 N N . VAL A 1 176 ? -11.666 22.642 34.204 1.00 84.56 176 VAL A N 1
ATOM 1355 C CA . VAL A 1 176 ? -10.854 23.835 34.501 1.00 84.56 176 VAL A CA 1
ATOM 1356 C C . VAL A 1 176 ? -11.475 24.673 35.621 1.00 84.56 176 VAL A C 1
ATOM 1358 O O . VAL A 1 176 ? -10.744 25.202 36.457 1.00 84.56 176 VAL A O 1
ATOM 1361 N N . ARG A 1 177 ? -12.809 24.788 35.680 1.00 82.12 177 ARG A N 1
ATOM 1362 C CA . ARG A 1 177 ? -13.506 25.458 36.791 1.00 82.12 177 ARG A CA 1
ATOM 1363 C C . ARG A 1 177 ? -13.330 24.720 38.111 1.00 82.12 177 ARG A C 1
ATOM 1365 O O . ARG A 1 177 ? -13.104 25.376 39.121 1.00 82.12 177 ARG A O 1
ATOM 1372 N N . ILE A 1 178 ? -13.413 23.391 38.099 1.00 83.19 178 ILE A N 1
ATOM 1373 C CA . ILE A 1 178 ? -13.228 22.558 39.294 1.00 83.19 178 ILE A CA 1
ATOM 1374 C C . ILE A 1 178 ? -11.792 22.679 39.819 1.00 83.19 178 ILE A C 1
ATOM 1376 O O . ILE A 1 178 ? -11.610 22.842 41.015 1.00 83.19 178 ILE A O 1
ATOM 1380 N N . LYS A 1 179 ? -10.780 22.694 38.939 1.00 71.62 179 LYS A N 1
ATOM 1381 C CA . LYS A 1 179 ? -9.366 22.876 39.328 1.00 71.62 179 LYS A CA 1
ATOM 1382 C C . LYS A 1 179 ? -8.996 24.288 39.808 1.00 71.62 179 LYS A C 1
ATOM 1384 O O . LYS A 1 179 ? -7.893 24.472 40.310 1.00 71.62 179 LYS A O 1
ATOM 1389 N N . LYS A 1 180 ? -9.853 25.290 39.585 1.00 66.94 180 LYS A N 1
ATOM 1390 C CA . LYS A 1 180 ? -9.639 26.686 40.016 1.00 66.94 180 LYS A CA 1
ATOM 1391 C C . LYS A 1 180 ? -10.310 27.028 41.355 1.00 66.94 180 LYS A C 1
ATOM 1393 O O . LYS A 1 180 ? -10.142 28.155 41.816 1.00 66.94 180 LYS A O 1
ATOM 1398 N N . LYS A 1 181 ? -11.084 26.107 41.933 1.00 51.28 181 LYS A N 1
ATOM 1399 C CA . LYS A 1 181 ? -11.567 26.165 43.319 1.00 51.28 181 LYS A CA 1
ATOM 1400 C C . LYS A 1 181 ? -10.611 25.404 44.225 1.00 51.28 181 LYS A C 1
ATOM 1402 O O . LYS A 1 181 ? -10.514 25.823 45.394 1.00 51.28 181 LYS A O 1
#

Radius of gyration: 23.16 Å; chains: 1; bounding box: 44×45×71 Å

Secondary structure (DSSP, 8-state):
-------TT-HHHHHHHHTTS-TT-EEEE---TTSSHHHHHHHHHTS--S---PPPTTTSSPP----S-EEEEPTTSPEEEE-PPPS--------HHHHHHHTT-HHHHTTSSSTT--SSS-TT-HHHHHHHTTSS-HHHHHHHHHHHHHHHHHSS-HHHHHHHHHHHHHHHHHHHHHHT-

pLDDT: mean 77.38, std 14.31, range [36.56, 93.31]

Sequence (181 aa):
MPIIKTSIYDSRSIEKLKAHAKEGETVVFIGSSGVGKSSLVNALYGSELLATSSLSDFSGKGRHTSTRREMILLEDSAVLIDTPGVREFEITVDDNELLSSVLDVSALEKNCKFKDCTHTGEPDCAVAEALSNGSLSEGVYESYLKLRKESQHFSKSEYERRKHEKSFSKMVNEVVRIKKK

Organism: NCBI:txid1076179